Protein AF-A0A497J1H0-F1 (afdb_monomer_lite)

Radius of gyration: 15.57 Å; chains: 1; bounding box: 42×25×45 Å

Foldseek 3Di:
DFLLLLLLLCLCCVPVVDDLVRSCVLLVHDSVSSVCSVVVVINVLDNQCPDDPVLNVLSNVVSVCSVPPPDDNLRSVVSSVVSVVVCLVVPVDGPDDPPDPSPPPVVVVVVVVVSVVVVVVVVVVVVPD

Sequence (129 aa):
MPAVKRGIVRVLHEKFHLKQAEIANLLKISQPSVSHFLKGIRGTALDVLSIDPEIKEAVETFSSDLVNKNLSDLEIYQGICSICSLIRQKGYVPGVSPNYDITSSKTWDKVLLECEKVAQRTETKLVAD

Secondary structure (DSSP, 8-state):
-HHHHHHHHHHHHHTS---HHHHHHHTTS-HHHHHHHHTTSSS-S--TTTS-HHHHHHHHHHHHHHHHS---HHHHHHHHHHHHHHHHHTT--TT--TT--TT-GGGHHHHHHHHHHHHHHHHTTSS--

pLDDT: mean 82.04, std 20.71, range [37.94, 98.69]

Structure (mmCIF, N/CA/C/O backbone):
data_AF-A0A497J1H0-F1
#
_entry.id   AF-A0A497J1H0-F1
#
loop_
_atom_site.group_PDB
_atom_site.id
_atom_site.type_symbol
_atom_site.label_atom_id
_atom_site.label_alt_id
_atom_site.label_comp_id
_atom_site.label_asym_id
_atom_site.label_entity_id
_atom_site.label_seq_id
_atom_site.pdbx_PDB_ins_code
_atom_site.Cartn_x
_atom_site.Cartn_y
_atom_site.Cartn_z
_atom_site.occupancy
_atom_site.B_iso_or_equiv
_atom_site.auth_seq_id
_atom_site.auth_comp_id
_atom_site.auth_asym_id
_atom_site.auth_atom_id
_atom_site.pdbx_PDB_model_num
ATOM 1 N N . MET A 1 1 ? 8.612 3.017 1.267 1.00 81.12 1 MET A N 1
ATOM 2 C CA . MET A 1 1 ? 8.922 3.643 -0.042 1.00 81.12 1 MET A CA 1
ATOM 3 C C . MET A 1 1 ? 7.684 4.359 -0.593 1.00 81.12 1 MET A C 1
ATOM 5 O O . MET A 1 1 ? 6.620 3.747 -0.561 1.00 81.12 1 MET A O 1
ATOM 9 N N . PRO A 1 2 ? 7.763 5.620 -1.070 1.00 90.50 2 PRO A N 1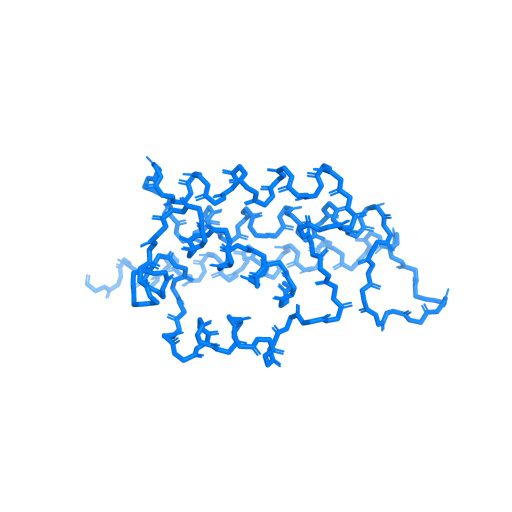
ATOM 10 C CA . PRO A 1 2 ? 6.587 6.359 -1.557 1.00 90.50 2 PRO A CA 1
ATOM 11 C C . PRO A 1 2 ? 5.859 5.699 -2.736 1.00 90.50 2 PRO A C 1
ATOM 13 O O . PRO A 1 2 ? 4.635 5.730 -2.771 1.00 90.50 2 PRO A O 1
ATOM 16 N N . ALA A 1 3 ? 6.589 5.068 -3.661 1.00 93.44 3 ALA A N 1
ATOM 17 C CA . ALA A 1 3 ? 6.007 4.354 -4.802 1.00 93.44 3 ALA A CA 1
ATOM 18 C C . ALA A 1 3 ? 5.112 3.175 -4.376 1.00 93.44 3 ALA A C 1
ATOM 20 O O . ALA A 1 3 ? 4.009 3.024 -4.887 1.00 93.44 3 ALA A O 1
ATOM 21 N N . VAL A 1 4 ? 5.531 2.405 -3.364 1.00 96.25 4 VAL A N 1
ATOM 22 C CA . VAL A 1 4 ? 4.724 1.306 -2.797 1.00 96.25 4 VAL A CA 1
ATOM 23 C C . VAL A 1 4 ? 3.442 1.837 -2.169 1.00 96.25 4 VAL A C 1
ATOM 25 O O . VAL A 1 4 ? 2.361 1.354 -2.486 1.00 96.25 4 VAL A O 1
ATOM 28 N N . LYS A 1 5 ? 3.544 2.884 -1.336 1.00 96.12 5 LYS A N 1
ATOM 29 C CA . LYS A 1 5 ? 2.359 3.518 -0.733 1.00 96.12 5 LYS A CA 1
ATOM 30 C C . LYS A 1 5 ? 1.393 4.028 -1.805 1.00 96.12 5 LYS A C 1
ATOM 32 O O . LYS A 1 5 ? 0.189 3.861 -1.656 1.00 96.12 5 LYS A O 1
ATOM 37 N N . ARG A 1 6 ? 1.910 4.594 -2.900 1.00 97.56 6 ARG A N 1
ATOM 38 C CA . ARG A 1 6 ? 1.092 5.005 -4.045 1.00 97.56 6 ARG A CA 1
ATOM 39 C C . ARG A 1 6 ? 0.385 3.822 -4.705 1.00 97.56 6 ARG A C 1
ATOM 41 O O . ARG A 1 6 ? -0.806 3.931 -4.963 1.00 97.56 6 ARG A O 1
ATOM 48 N N . GLY A 1 7 ? 1.096 2.725 -4.965 1.00 98.06 7 GLY A N 1
ATOM 49 C CA . GLY A 1 7 ? 0.520 1.512 -5.549 1.00 98.06 7 GLY A CA 1
ATOM 50 C C . GLY A 1 7 ? -0.629 0.956 -4.711 1.00 98.06 7 GLY A C 1
ATOM 51 O O . GLY A 1 7 ? -1.716 0.754 -5.237 1.00 98.06 7 GLY A O 1
ATOM 52 N N . ILE A 1 8 ? -0.422 0.823 -3.397 1.00 98.56 8 ILE A N 1
ATOM 53 C CA . ILE A 1 8 ? -1.456 0.369 -2.452 1.00 98.56 8 ILE A CA 1
ATOM 54 C C . ILE A 1 8 ? -2.663 1.316 -2.475 1.00 98.56 8 ILE A C 1
ATOM 56 O O . ILE A 1 8 ? -3.792 0.875 -2.654 1.00 98.56 8 ILE A O 1
ATOM 60 N N . VAL A 1 9 ? -2.439 2.632 -2.362 1.00 98.62 9 VAL A N 1
ATOM 61 C CA . VAL A 1 9 ? -3.520 3.635 -2.411 1.00 98.62 9 VAL A CA 1
ATOM 62 C C . VAL A 1 9 ? -4.320 3.545 -3.714 1.00 98.62 9 VAL A C 1
ATOM 64 O O . VAL A 1 9 ? -5.546 3.627 -3.675 1.00 98.62 9 VAL A O 1
ATOM 67 N N . ARG A 1 10 ? -3.649 3.362 -4.858 1.00 98.56 10 ARG A N 1
ATOM 68 C CA . ARG A 1 10 ? -4.314 3.186 -6.156 1.00 98.56 10 ARG A CA 1
ATOM 69 C C . ARG A 1 10 ? -5.152 1.917 -6.184 1.00 98.56 10 ARG A C 1
ATOM 71 O O . ARG A 1 10 ? -6.306 1.998 -6.569 1.00 98.56 10 ARG A O 1
ATOM 78 N N . VAL A 1 11 ? -4.629 0.784 -5.717 1.00 98.69 11 VAL A N 1
ATOM 79 C CA . VAL A 1 11 ? -5.392 -0.473 -5.659 1.00 98.69 11 VAL A CA 1
ATOM 80 C C . VAL A 1 11 ? -6.626 -0.335 -4.764 1.00 98.69 11 VAL A C 1
ATOM 82 O O . VAL A 1 11 ? -7.729 -0.667 -5.194 1.00 98.69 11 VAL A O 1
ATOM 85 N N . LEU A 1 12 ? -6.472 0.206 -3.554 1.00 98.62 12 LEU A N 1
ATOM 86 C CA . LEU A 1 12 ? -7.585 0.412 -2.621 1.00 98.62 12 LEU A CA 1
ATOM 87 C C . LEU A 1 12 ? -8.672 1.337 -3.195 1.00 98.62 12 LEU A C 1
ATOM 89 O O . LEU A 1 12 ? -9.861 1.111 -2.986 1.00 98.62 12 LEU A O 1
ATOM 93 N N . HIS A 1 13 ? -8.277 2.364 -3.945 1.00 98.50 13 HIS A N 1
ATOM 94 C CA . HIS A 1 13 ? -9.211 3.302 -4.560 1.00 98.50 13 HIS A CA 1
ATOM 95 C C . HIS A 1 13 ? -9.862 2.746 -5.838 1.00 98.50 13 HIS A C 1
ATOM 97 O O . HIS A 1 13 ? -11.072 2.833 -6.018 1.00 98.50 13 HIS A O 1
ATOM 103 N N . GLU A 1 14 ? -9.064 2.188 -6.748 1.00 98.00 14 GLU A N 1
ATOM 104 C CA . GLU A 1 14 ? -9.499 1.776 -8.086 1.00 98.00 14 GLU A CA 1
ATOM 105 C C . GLU A 1 14 ? -10.214 0.417 -8.068 1.00 98.00 14 GLU A C 1
ATOM 107 O O . GLU A 1 14 ? -11.196 0.254 -8.786 1.00 98.00 14 GLU A O 1
ATOM 112 N N . LYS A 1 15 ? -9.753 -0.541 -7.247 1.00 97.81 15 LYS A N 1
ATOM 113 C CA . LYS A 1 15 ? -10.303 -1.910 -7.197 1.00 97.81 15 LYS A CA 1
ATOM 114 C C . LYS A 1 15 ? -11.282 -2.138 -6.050 1.00 97.81 15 LYS A C 1
ATOM 116 O O . LYS A 1 15 ? -12.269 -2.837 -6.232 1.00 97.81 15 LYS A O 1
ATOM 121 N N . PHE A 1 16 ? -11.002 -1.571 -4.877 1.00 97.81 16 PHE A N 1
ATOM 122 C CA . PHE A 1 16 ? -11.854 -1.732 -3.689 1.00 97.81 16 PHE A CA 1
ATOM 123 C C . PHE A 1 16 ? -12.811 -0.553 -3.470 1.00 97.81 16 PHE A C 1
ATOM 125 O O . PHE A 1 16 ? -13.612 -0.582 -2.542 1.00 97.81 16 PHE A O 1
ATOM 132 N N . HIS A 1 17 ? -12.745 0.475 -4.325 1.00 98.06 17 HIS A N 1
ATOM 133 C CA . HIS A 1 17 ? -13.641 1.635 -4.318 1.00 98.06 17 HIS A CA 1
ATOM 134 C C . HIS A 1 17 ? -13.716 2.381 -2.976 1.00 98.06 17 HIS A C 1
ATOM 136 O O . HIS A 1 17 ? -14.705 3.058 -2.688 1.00 98.06 17 HIS A O 1
ATOM 142 N N . LEU A 1 18 ? -12.654 2.299 -2.169 1.00 98.38 18 LEU A N 1
ATOM 143 C CA . LEU A 1 18 ? -12.581 2.998 -0.8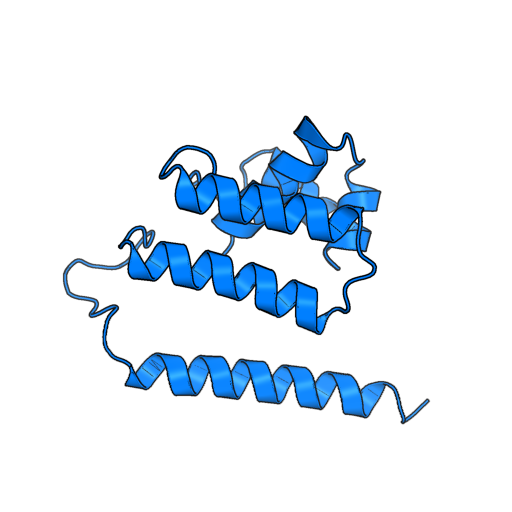92 1.00 98.38 18 LEU A CA 1
ATOM 144 C C . LEU A 1 18 ? -12.402 4.505 -1.099 1.00 98.38 18 LEU A C 1
ATOM 146 O O . LEU A 1 18 ? -11.619 4.965 -1.939 1.00 98.38 18 LEU A O 1
ATOM 150 N N . LYS A 1 19 ? -13.079 5.301 -0.272 1.00 98.19 19 LYS A N 1
ATOM 151 C CA . LYS A 1 19 ? -12.912 6.756 -0.236 1.00 98.19 19 LYS A CA 1
ATOM 152 C C . LYS A 1 19 ? -11.566 7.112 0.387 1.00 98.19 19 LYS A C 1
ATOM 154 O O . LYS A 1 19 ? -11.015 6.396 1.220 1.00 98.19 19 LYS A O 1
ATOM 159 N N . GLN A 1 20 ? -11.059 8.301 0.063 1.00 98.31 20 GLN A N 1
ATOM 160 C CA . GLN A 1 20 ? -9.755 8.762 0.561 1.00 98.31 20 GLN A CA 1
ATOM 161 C C . GLN A 1 20 ? -9.651 8.774 2.094 1.00 98.31 20 GLN A C 1
ATOM 163 O O . GLN A 1 20 ? -8.576 8.509 2.624 1.00 98.31 20 GLN A O 1
ATOM 168 N N . ALA A 1 21 ? -10.746 9.080 2.799 1.00 98.06 21 ALA A N 1
ATOM 169 C CA . ALA A 1 21 ? -10.791 9.063 4.262 1.00 98.06 21 ALA A CA 1
ATOM 170 C C . ALA A 1 21 ? -10.701 7.636 4.835 1.00 98.06 21 ALA A C 1
ATOM 172 O O . ALA A 1 21 ? -10.008 7.415 5.822 1.00 98.06 21 ALA A O 1
ATOM 173 N N . GLU A 1 22 ? -11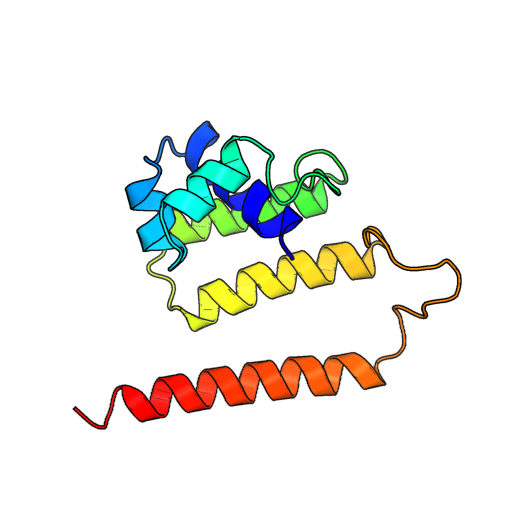.335 6.658 4.185 1.00 98.06 22 GLU A N 1
ATOM 174 C CA . GLU A 1 22 ? -11.269 5.246 4.581 1.00 98.06 22 GLU A CA 1
ATOM 175 C C . GLU A 1 22 ? -9.850 4.705 4.382 1.00 98.06 22 GLU A C 1
ATOM 177 O O . GLU A 1 22 ? -9.273 4.124 5.296 1.00 98.06 22 GLU A O 1
ATOM 182 N N . ILE A 1 23 ? -9.233 5.008 3.235 1.00 98.38 23 ILE A N 1
ATOM 183 C CA . ILE A 1 23 ? -7.836 4.653 2.944 1.00 98.38 23 ILE A CA 1
ATOM 184 C C . ILE A 1 23 ? -6.875 5.303 3.952 1.00 98.38 23 ILE A C 1
ATOM 186 O O . ILE A 1 23 ? -5.915 4.674 4.395 1.00 98.38 23 ILE A O 1
ATOM 190 N N . ALA A 1 24 ? -7.118 6.563 4.319 1.00 97.69 24 ALA A N 1
ATOM 191 C CA . ALA A 1 24 ? -6.314 7.287 5.301 1.00 97.69 24 ALA A CA 1
ATOM 192 C C . ALA A 1 24 ? -6.349 6.602 6.676 1.00 97.69 24 ALA A C 1
ATOM 194 O O . ALA A 1 24 ? -5.296 6.358 7.269 1.00 97.69 24 ALA A O 1
ATOM 195 N N . ASN A 1 25 ? -7.547 6.229 7.130 1.00 96.25 25 ASN A N 1
ATOM 196 C CA . ASN A 1 25 ? -7.752 5.510 8.385 1.00 96.25 25 ASN A CA 1
ATOM 197 C C . ASN A 1 25 ? -7.125 4.112 8.360 1.00 96.25 25 ASN A C 1
ATOM 199 O O . ASN A 1 25 ? -6.528 3.696 9.353 1.00 96.25 25 ASN A O 1
ATOM 203 N N . LEU A 1 26 ? -7.232 3.411 7.229 1.00 95.88 26 LEU A N 1
ATOM 204 C CA . LEU A 1 26 ? -6.697 2.064 7.058 1.00 95.88 26 LEU A CA 1
ATOM 205 C C . LEU A 1 26 ? -5.166 2.045 7.091 1.00 95.88 26 LEU A C 1
ATOM 207 O O . LEU A 1 26 ? -4.563 1.213 7.754 1.00 95.88 26 LEU A O 1
ATOM 211 N N . LEU A 1 27 ? -4.528 3.002 6.416 1.00 94.50 27 LEU A N 1
ATOM 212 C CA . LEU A 1 27 ? -3.068 3.090 6.323 1.00 94.50 27 LEU A CA 1
ATOM 213 C C . LEU A 1 27 ? -2.424 3.936 7.432 1.00 94.50 27 LEU A C 1
ATOM 215 O O . LEU A 1 27 ? -1.211 4.156 7.386 1.00 94.50 27 LEU A O 1
ATOM 219 N N . LYS A 1 28 ? -3.213 4.455 8.384 1.00 92.44 28 LYS A N 1
ATOM 220 C CA . LYS A 1 28 ? -2.765 5.367 9.455 1.00 92.44 28 LYS A CA 1
ATOM 221 C C . LYS A 1 28 ? -1.980 6.575 8.919 1.00 92.44 28 LYS A C 1
ATOM 223 O O . LYS A 1 28 ? -0.939 6.965 9.448 1.00 92.44 28 LYS A O 1
ATOM 228 N N . ILE A 1 29 ? -2.466 7.177 7.834 1.00 94.31 29 ILE A N 1
ATOM 229 C CA . ILE A 1 29 ? -1.888 8.387 7.226 1.00 94.31 29 ILE A CA 1
ATOM 230 C C . ILE A 1 29 ? -2.941 9.481 7.092 1.00 94.31 29 ILE A C 1
ATOM 232 O O . ILE A 1 29 ? -4.134 9.242 7.217 1.00 94.31 29 ILE A O 1
ATOM 236 N N . SER A 1 30 ? -2.514 10.706 6.793 1.00 97.00 30 SER A N 1
ATOM 237 C CA . SER A 1 30 ? -3.452 11.804 6.570 1.00 97.00 30 SER A CA 1
ATOM 238 C C . SER A 1 30 ? -4.184 11.672 5.225 1.00 97.00 30 SER A C 1
ATOM 240 O O . SER A 1 30 ? -3.581 11.298 4.214 1.00 97.00 30 SER A O 1
ATOM 242 N N . GLN A 1 31 ? -5.463 12.058 5.169 1.00 97.56 31 GLN A N 1
ATOM 243 C CA . GLN A 1 31 ? -6.231 12.121 3.915 1.00 97.56 31 GLN A CA 1
ATOM 244 C C . GLN A 1 31 ? -5.542 12.971 2.821 1.00 97.56 31 GLN A C 1
ATOM 246 O O . GLN A 1 31 ? -5.500 12.525 1.672 1.00 97.56 31 GLN A O 1
ATOM 251 N N . PRO A 1 32 ? -4.907 14.128 3.121 1.00 97.50 32 PRO A N 1
ATOM 252 C CA . PRO A 1 32 ? -4.098 14.846 2.134 1.00 97.50 32 PRO A CA 1
ATOM 253 C C . PRO A 1 32 ? -2.958 14.006 1.543 1.00 97.50 32 PRO A C 1
ATOM 255 O O . PRO A 1 32 ? -2.663 14.122 0.355 1.00 97.50 32 PRO A O 1
ATOM 258 N N . SER A 1 33 ? -2.341 13.115 2.331 1.00 95.88 33 SER A N 1
ATOM 259 C CA . SER A 1 33 ? -1.311 12.204 1.816 1.00 95.88 33 SER A CA 1
ATOM 260 C C . SER A 1 33 ? -1.886 11.230 0.789 1.00 95.88 33 SER A C 1
ATOM 262 O O . SER A 1 33 ? -1.255 11.013 -0.244 1.00 95.88 33 SER A O 1
ATOM 264 N N . VAL A 1 34 ? -3.089 10.697 1.029 1.00 98.06 34 VAL A N 1
ATOM 265 C CA . VAL A 1 34 ? -3.817 9.853 0.063 1.00 98.06 34 VAL A CA 1
ATOM 266 C C . VAL A 1 34 ? -4.089 10.633 -1.226 1.00 98.06 34 VAL A C 1
ATOM 268 O O . VAL A 1 34 ? -3.745 10.167 -2.311 1.00 98.06 34 VAL A O 1
ATOM 271 N N . SER A 1 35 ? -4.605 11.860 -1.110 1.00 98.06 35 SER A N 1
ATOM 272 C CA . SER A 1 35 ? -4.834 12.755 -2.253 1.00 98.06 35 SER A CA 1
ATOM 273 C C . SER A 1 35 ? -3.557 12.994 -3.067 1.00 98.06 35 SER A C 1
ATOM 275 O O . SER A 1 35 ? -3.573 12.899 -4.292 1.00 98.06 35 SER A O 1
ATOM 277 N N . HIS A 1 36 ? -2.420 13.234 -2.405 1.00 98.00 36 HIS A N 1
ATOM 278 C CA . HIS A 1 36 ? -1.130 13.427 -3.075 1.00 98.00 36 HIS A CA 1
ATOM 279 C C . HIS A 1 36 ? -0.652 12.181 -3.830 1.00 98.00 36 HIS A C 1
ATOM 281 O O . HIS A 1 36 ? -0.048 12.316 -4.894 1.00 98.00 36 HIS A O 1
ATOM 287 N N . PHE A 1 37 ? -0.908 10.980 -3.307 1.00 97.19 37 PHE A N 1
ATOM 288 C CA . PHE A 1 37 ? -0.588 9.739 -4.013 1.00 97.19 37 PHE A CA 1
ATOM 289 C C . PHE A 1 37 ? -1.470 9.546 -5.252 1.00 97.19 37 PHE A C 1
ATOM 291 O O . PHE A 1 37 ? -0.942 9.268 -6.332 1.00 97.19 37 PHE A O 1
ATOM 298 N N . LEU A 1 38 ? -2.785 9.758 -5.122 1.00 97.06 38 LEU A N 1
ATOM 299 C CA . LEU A 1 38 ? -3.735 9.644 -6.236 1.00 97.06 38 LEU A CA 1
ATOM 300 C C . LEU A 1 38 ? -3.450 10.671 -7.340 1.00 97.06 38 LEU A C 1
ATOM 302 O O . LEU A 1 38 ? -3.401 10.315 -8.512 1.00 97.06 38 LEU A O 1
ATOM 306 N N . LYS A 1 39 ? -3.157 11.925 -6.974 1.00 96.56 39 LYS A N 1
ATOM 307 C CA . LYS A 1 39 ? -2.789 12.994 -7.921 1.00 96.56 39 LYS A CA 1
ATOM 308 C C . LYS A 1 39 ? -1.391 12.837 -8.530 1.00 96.56 39 LYS A C 1
ATOM 310 O O . LYS A 1 39 ? -0.996 13.658 -9.348 1.00 96.56 39 LYS A O 1
ATOM 315 N N . GLY A 1 40 ? -0.611 11.838 -8.111 1.00 90.25 40 GLY A N 1
ATOM 316 C CA . GLY A 1 40 ? 0.757 11.646 -8.601 1.00 90.25 40 GLY A CA 1
ATOM 317 C C . GLY A 1 40 ? 1.748 12.723 -8.146 1.00 90.25 40 GLY A C 1
ATOM 318 O O . GLY A 1 40 ? 2.806 12.867 -8.741 1.00 90.25 40 GLY A O 1
ATOM 319 N N . ILE A 1 41 ? 1.455 13.461 -7.073 1.00 90.00 41 ILE A N 1
ATOM 320 C CA . ILE A 1 41 ? 2.412 14.405 -6.467 1.00 90.00 41 ILE A CA 1
ATOM 321 C C . ILE A 1 41 ? 3.544 13.632 -5.769 1.00 90.00 41 ILE A C 1
ATOM 323 O O . ILE A 1 41 ? 4.683 14.086 -5.707 1.00 90.00 41 ILE A O 1
ATOM 327 N N . ARG A 1 42 ? 3.237 12.447 -5.224 1.00 85.38 42 ARG A N 1
ATOM 328 C CA . ARG A 1 42 ? 4.195 11.565 -4.539 1.00 85.38 42 ARG A CA 1
ATOM 329 C C . ARG A 1 42 ? 4.218 10.181 -5.175 1.00 85.38 42 ARG A C 1
ATOM 331 O O . ARG A 1 42 ? 3.180 9.668 -5.575 1.00 85.38 42 ARG A O 1
ATOM 338 N N . GLY A 1 43 ? 5.389 9.539 -5.163 1.00 85.94 43 GLY A N 1
ATOM 339 C CA . GLY A 1 43 ? 5.536 8.129 -5.543 1.00 85.94 43 GLY A CA 1
ATOM 340 C C . GLY A 1 43 ? 5.443 7.854 -7.047 1.00 85.94 43 GLY A C 1
ATOM 341 O O . GLY A 1 43 ? 5.025 6.769 -7.428 1.00 85.94 43 GLY A O 1
ATOM 342 N N . THR A 1 44 ? 5.793 8.822 -7.896 1.00 89.94 44 THR A N 1
ATOM 343 C CA . THR A 1 44 ? 5.801 8.692 -9.367 1.00 89.94 44 THR A CA 1
ATOM 344 C C . THR A 1 44 ? 7.099 8.156 -9.952 1.00 89.94 44 THR A C 1
ATOM 346 O O . THR A 1 44 ? 7.081 7.699 -11.085 1.00 89.94 44 THR A O 1
ATOM 349 N N . ALA A 1 45 ? 8.200 8.167 -9.196 1.00 86.19 45 ALA A N 1
ATOM 350 C CA . ALA A 1 45 ? 9.507 7.706 -9.674 1.00 86.19 45 ALA A CA 1
ATOM 351 C C . ALA A 1 45 ? 9.537 6.220 -10.088 1.00 86.19 45 ALA A C 1
ATOM 353 O O . ALA A 1 45 ? 10.458 5.798 -10.775 1.00 86.19 45 ALA A O 1
ATOM 354 N N . LEU A 1 46 ? 8.554 5.431 -9.645 1.00 88.31 46 LEU A N 1
ATOM 355 C CA . LEU A 1 46 ? 8.395 4.018 -9.970 1.00 88.31 46 LEU A CA 1
ATOM 356 C C . LEU A 1 46 ? 6.903 3.682 -9.986 1.00 88.31 46 LEU A C 1
ATOM 358 O O . LEU A 1 46 ? 6.219 3.965 -8.998 1.00 88.31 46 LEU A O 1
ATOM 362 N N . ASP A 1 47 ? 6.403 3.066 -11.056 1.00 93.44 47 ASP A N 1
ATOM 363 C CA . ASP A 1 47 ? 5.050 2.501 -11.060 1.00 93.44 47 ASP A CA 1
ATOM 364 C C . ASP A 1 47 ? 5.098 1.008 -10.713 1.00 93.44 47 ASP A C 1
ATOM 366 O O . ASP A 1 47 ? 5.340 0.143 -11.554 1.00 93.44 47 ASP A O 1
ATOM 370 N N . VAL A 1 48 ? 4.875 0.712 -9.430 1.00 94.50 48 VAL A N 1
ATOM 371 C CA . VAL A 1 48 ? 4.912 -0.655 -8.887 1.00 94.50 48 VAL A CA 1
ATOM 372 C C . VAL A 1 48 ? 3.811 -1.558 -9.451 1.00 94.50 48 VAL A C 1
ATOM 374 O O . VAL A 1 48 ? 3.912 -2.770 -9.320 1.00 94.50 48 VAL A O 1
ATOM 377 N N . LEU A 1 49 ? 2.772 -0.992 -10.076 1.00 96.50 49 LEU A N 1
ATOM 378 C CA . LEU A 1 49 ? 1.671 -1.765 -10.655 1.00 96.50 49 LEU A CA 1
ATOM 379 C C . LEU A 1 49 ? 1.932 -2.192 -12.107 1.00 96.50 49 LEU A C 1
ATOM 381 O O . LEU A 1 49 ? 1.153 -2.975 -12.649 1.00 96.50 49 LEU A O 1
ATOM 385 N N . SER A 1 50 ? 2.995 -1.689 -12.744 1.00 95.50 50 SER A N 1
ATOM 386 C CA . SER A 1 50 ? 3.331 -2.007 -14.140 1.00 95.50 50 SER A CA 1
ATOM 387 C C . SER A 1 50 ? 4.748 -2.539 -14.345 1.00 95.50 50 SER A C 1
ATOM 389 O O . SER A 1 50 ? 5.056 -2.999 -15.438 1.00 95.50 50 SER A O 1
ATOM 391 N N . ILE A 1 51 ? 5.625 -2.437 -13.344 1.00 93.62 51 ILE A N 1
ATOM 392 C CA . ILE A 1 51 ? 7.052 -2.731 -13.517 1.00 93.62 51 ILE A CA 1
ATOM 393 C C . ILE A 1 51 ? 7.385 -4.221 -13.607 1.00 93.62 51 ILE A C 1
ATOM 395 O O . ILE A 1 51 ? 8.239 -4.611 -14.395 1.00 93.62 51 ILE A O 1
ATOM 399 N N . ASP A 1 52 ? 6.726 -5.039 -12.795 1.00 95.69 52 ASP A N 1
ATOM 400 C CA . ASP A 1 52 ? 6.985 -6.470 -12.672 1.00 95.69 52 ASP A CA 1
ATOM 401 C C . ASP A 1 52 ? 5.699 -7.144 -12.157 1.00 95.69 52 ASP A C 1
ATOM 403 O O . ASP A 1 52 ? 5.080 -6.623 -11.217 1.00 95.69 52 ASP A O 1
ATOM 407 N N . PRO A 1 53 ? 5.261 -8.263 -12.764 1.00 96.88 53 PRO A N 1
ATOM 408 C CA . PRO A 1 53 ? 4.028 -8.942 -12.372 1.00 96.88 53 PRO A CA 1
ATOM 409 C C . PRO A 1 53 ? 3.999 -9.413 -10.913 1.00 96.88 53 PRO A C 1
ATOM 411 O O . PRO A 1 53 ? 2.960 -9.296 -10.271 1.00 96.88 53 PRO A O 1
ATOM 414 N N . GLU A 1 54 ? 5.122 -9.887 -10.373 1.00 97.06 54 GLU A N 1
ATOM 415 C CA . GLU A 1 54 ? 5.230 -10.397 -9.000 1.00 97.06 54 GLU A CA 1
ATOM 416 C C . GLU A 1 54 ? 5.133 -9.252 -7.983 1.00 97.06 54 GLU A C 1
ATOM 418 O O . GLU A 1 54 ? 4.456 -9.358 -6.963 1.00 97.06 54 GLU A O 1
ATOM 423 N N . ILE A 1 55 ? 5.749 -8.103 -8.286 1.00 97.25 55 ILE A N 1
ATOM 424 C CA . ILE A 1 55 ? 5.613 -6.898 -7.451 1.00 97.25 55 ILE A CA 1
ATOM 425 C C . ILE A 1 55 ? 4.168 -6.400 -7.459 1.00 97.25 55 ILE A C 1
ATOM 427 O O . ILE A 1 55 ? 3.632 -6.043 -6.406 1.00 97.25 55 ILE A O 1
ATOM 431 N N . LYS A 1 56 ? 3.530 -6.381 -8.634 1.00 98.25 56 LYS A N 1
ATOM 432 C CA . LYS A 1 56 ? 2.121 -6.006 -8.764 1.00 98.25 56 LYS A CA 1
ATOM 433 C C . LYS A 1 56 ? 1.235 -6.935 -7.934 1.00 98.25 56 LYS A C 1
ATOM 435 O O . LYS A 1 56 ? 0.421 -6.448 -7.154 1.00 98.25 56 LYS A O 1
ATOM 440 N N . GLU A 1 57 ? 1.412 -8.245 -8.070 1.00 98.38 57 GLU A N 1
ATOM 44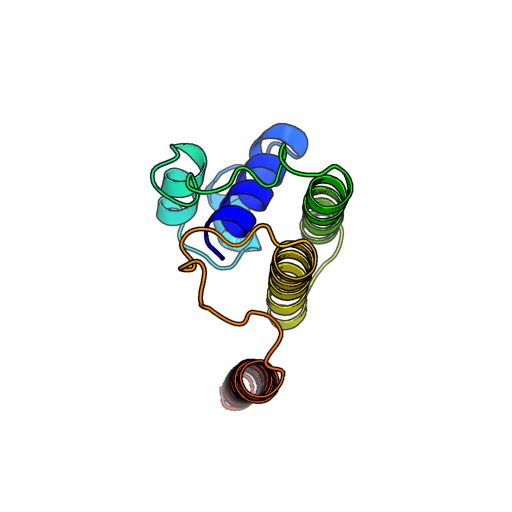1 C CA . GLU A 1 57 ? 0.662 -9.253 -7.318 1.00 98.38 57 GLU A CA 1
ATOM 442 C C . GLU A 1 57 ? 0.852 -9.097 -5.805 1.00 98.38 57 GLU A C 1
ATOM 444 O O . GLU A 1 57 ? -0.130 -9.115 -5.062 1.00 98.38 57 GLU A O 1
ATOM 449 N N . ALA A 1 58 ? 2.079 -8.847 -5.340 1.00 98.44 58 ALA A N 1
ATOM 450 C CA . ALA A 1 58 ? 2.355 -8.601 -3.927 1.00 98.44 58 ALA A CA 1
ATOM 451 C C . ALA A 1 58 ? 1.620 -7.355 -3.397 1.00 98.44 58 ALA A C 1
ATOM 453 O O . ALA A 1 58 ? 1.045 -7.384 -2.307 1.00 98.44 58 ALA A O 1
ATOM 454 N N . VAL A 1 59 ? 1.592 -6.262 -4.172 1.00 98.56 59 VAL A N 1
ATOM 455 C CA . VAL A 1 59 ? 0.850 -5.038 -3.816 1.00 98.56 59 VAL A CA 1
ATOM 456 C C . VAL A 1 59 ? -0.656 -5.293 -3.773 1.00 98.56 59 VAL A C 1
ATOM 458 O O . VAL A 1 59 ? -1.328 -4.829 -2.850 1.00 98.56 59 VAL A O 1
ATOM 461 N N . GLU A 1 60 ? -1.198 -6.016 -4.751 1.00 98.50 60 GLU A N 1
ATOM 462 C CA . GLU A 1 60 ? -2.629 -6.321 -4.829 1.00 98.50 60 GLU A CA 1
ATOM 463 C C . GLU A 1 60 ? -3.080 -7.265 -3.712 1.00 98.50 60 GLU A C 1
ATOM 465 O O . GLU A 1 60 ? -4.082 -6.990 -3.050 1.00 98.50 60 GLU A O 1
ATOM 470 N N . THR A 1 61 ? -2.300 -8.311 -3.440 1.00 98.38 61 THR A N 1
ATOM 471 C CA . THR A 1 61 ? -2.548 -9.270 -2.355 1.00 98.38 61 THR A CA 1
ATOM 472 C C . THR A 1 61 ? -2.535 -8.571 -1.004 1.00 98.38 61 THR A C 1
ATOM 474 O O . THR A 1 61 ? -3.487 -8.686 -0.237 1.00 98.38 61 THR A O 1
ATOM 477 N N . PHE A 1 62 ? -1.510 -7.760 -0.736 1.00 98.50 62 PHE A N 1
ATOM 478 C CA . PHE A 1 62 ? -1.440 -7.012 0.514 1.00 98.50 62 PHE A CA 1
ATOM 479 C C . PHE A 1 62 ? -2.578 -5.987 0.650 1.00 98.50 62 PHE A C 1
ATOM 481 O O . PHE A 1 62 ? -3.107 -5.784 1.738 1.00 98.50 62 PHE A O 1
ATOM 488 N N . SER A 1 63 ? -3.008 -5.367 -0.453 1.00 98.50 63 SER A N 1
ATOM 489 C CA . SER A 1 63 ? -4.167 -4.464 -0.439 1.00 98.50 63 SER A CA 1
ATOM 490 C C . SER A 1 63 ? -5.473 -5.204 -0.136 1.00 98.50 63 SER A C 1
ATOM 492 O O . SER A 1 63 ? -6.310 -4.675 0.587 1.00 98.50 63 SER A O 1
ATOM 494 N N . SER A 1 64 ? -5.636 -6.430 -0.641 1.00 98.31 64 SER A N 1
ATOM 495 C CA . SER A 1 64 ? -6.758 -7.304 -0.279 1.00 98.31 64 SER A CA 1
ATOM 496 C C . SER A 1 64 ? -6.736 -7.663 1.206 1.00 98.31 64 SER A C 1
ATOM 498 O O . SER A 1 64 ? -7.762 -7.581 1.877 1.00 98.31 64 SER A O 1
ATOM 500 N N . ASP A 1 65 ? -5.560 -7.994 1.738 1.00 97.88 65 ASP A N 1
ATOM 501 C CA . ASP A 1 65 ? -5.378 -8.299 3.156 1.00 97.88 65 ASP A CA 1
ATOM 502 C C . ASP A 1 65 ? -5.722 -7.107 4.049 1.00 97.88 65 ASP A C 1
ATOM 504 O O . ASP A 1 65 ? -6.412 -7.285 5.044 1.00 97.88 65 ASP A O 1
ATOM 508 N N . LEU A 1 66 ? -5.327 -5.891 3.665 1.00 97.50 66 LEU A N 1
ATOM 509 C CA . LEU A 1 66 ? -5.711 -4.671 4.378 1.00 97.50 66 LEU A CA 1
ATOM 510 C C . LEU A 1 66 ? -7.237 -4.501 4.475 1.00 97.50 66 LEU A C 1
ATOM 512 O O . LEU A 1 66 ? -7.730 -4.026 5.490 1.00 97.50 66 LEU A O 1
ATOM 516 N N . VAL A 1 67 ? -7.990 -4.857 3.432 1.00 97.25 67 VAL A N 1
ATOM 517 C CA . VAL A 1 67 ? -9.457 -4.702 3.422 1.00 97.25 67 VAL A CA 1
ATOM 518 C C . VAL A 1 67 ? -10.155 -5.830 4.179 1.00 97.25 67 VAL A C 1
ATOM 520 O O . VAL A 1 67 ? -11.138 -5.590 4.876 1.00 97.25 67 VAL A O 1
ATOM 523 N N . ASN A 1 68 ? -9.668 -7.060 4.024 1.00 95.94 68 ASN A N 1
ATOM 524 C CA . ASN A 1 68 ? -10.373 -8.260 4.472 1.00 95.94 68 ASN A CA 1
ATOM 525 C C . ASN A 1 68 ? -9.908 -8.775 5.839 1.00 95.94 68 ASN A C 1
ATOM 527 O O . ASN A 1 68 ? -10.611 -9.571 6.462 1.00 95.94 68 ASN A O 1
ATOM 531 N N . LYS A 1 69 ? -8.728 -8.359 6.305 1.00 93.50 69 LYS A N 1
ATOM 532 C CA . LYS A 1 69 ? -8.150 -8.777 7.585 1.00 93.50 69 LYS A CA 1
ATOM 533 C C . LYS A 1 69 ? -8.042 -7.575 8.515 1.00 93.50 69 LYS A C 1
ATOM 535 O O . LYS A 1 69 ? -7.727 -6.466 8.097 1.00 93.50 69 LYS A O 1
ATOM 540 N N . ASN A 1 70 ? -8.252 -7.809 9.805 1.00 91.94 70 ASN A N 1
ATOM 541 C CA . ASN A 1 70 ? -8.026 -6.797 10.832 1.00 91.94 70 ASN A CA 1
ATOM 542 C C . ASN A 1 70 ? -6.539 -6.766 11.221 1.00 91.94 70 ASN A C 1
ATOM 544 O O . ASN A 1 70 ? -6.169 -7.255 12.287 1.00 91.94 70 ASN A O 1
ATOM 548 N N . LEU A 1 71 ? -5.696 -6.266 10.313 1.00 94.06 71 LEU A N 1
ATOM 549 C CA . LEU A 1 71 ? -4.250 -6.192 10.522 1.00 94.06 71 LEU A CA 1
ATOM 550 C C . LEU A 1 71 ? -3.903 -5.152 11.593 1.00 94.06 71 LEU A C 1
ATOM 552 O O . LEU A 1 71 ? -4.426 -4.036 11.595 1.00 94.06 71 LEU A O 1
ATOM 556 N N . SER A 1 72 ? -2.970 -5.507 12.468 1.00 94.50 72 SER A N 1
ATOM 557 C CA . SER A 1 72 ? -2.338 -4.576 13.399 1.00 94.50 72 SER A CA 1
ATOM 558 C C . SER A 1 72 ? -1.430 -3.577 12.673 1.00 94.50 72 SER A C 1
ATOM 560 O O . SER A 1 72 ? -0.945 -3.825 11.566 1.00 94.50 72 SER A O 1
ATOM 562 N N . ASP A 1 73 ? -1.123 -2.452 13.324 1.00 90.94 73 ASP A N 1
ATOM 563 C CA . ASP A 1 73 ? -0.210 -1.440 12.774 1.00 90.94 73 ASP A CA 1
ATOM 564 C C . ASP A 1 73 ? 1.175 -2.026 12.427 1.00 90.94 73 ASP A C 1
ATOM 566 O O . ASP A 1 73 ? 1.796 -1.627 11.435 1.00 90.94 73 ASP A O 1
ATOM 570 N N . LEU A 1 74 ? 1.641 -3.012 13.206 1.00 91.75 74 LEU A N 1
ATOM 571 C CA . LEU A 1 74 ? 2.896 -3.721 12.962 1.00 91.75 74 LEU A CA 1
ATOM 572 C C . LEU A 1 74 ? 2.829 -4.583 11.695 1.00 91.75 74 LEU A C 1
ATOM 574 O O . LEU A 1 74 ? 3.736 -4.511 10.866 1.00 91.75 74 LEU A O 1
ATOM 578 N N . GLU A 1 75 ? 1.756 -5.350 11.506 1.00 94.38 75 GLU A N 1
ATOM 579 C CA . GLU A 1 75 ? 1.559 -6.165 10.299 1.00 94.38 75 GLU A CA 1
ATOM 580 C C . GLU A 1 75 ? 1.444 -5.288 9.049 1.00 94.38 75 GLU A C 1
ATOM 582 O O . GLU A 1 75 ? 2.020 -5.604 8.004 1.00 94.38 75 GLU A O 1
ATOM 587 N N . ILE A 1 76 ? 0.770 -4.138 9.162 1.00 94.81 76 ILE A N 1
ATOM 588 C CA . ILE A 1 76 ? 0.678 -3.170 8.067 1.00 94.81 76 ILE A CA 1
ATOM 589 C C . ILE A 1 76 ? 2.075 -2.659 7.696 1.00 94.81 76 ILE A C 1
ATOM 591 O O . ILE A 1 76 ? 2.444 -2.600 6.517 1.00 94.81 76 ILE A O 1
ATOM 595 N N . TYR A 1 77 ? 2.876 -2.298 8.700 1.00 92.31 77 TYR A N 1
ATOM 596 C CA . TYR A 1 77 ? 4.249 -1.853 8.493 1.00 92.31 77 TYR A CA 1
ATOM 597 C C . TYR A 1 77 ? 5.110 -2.937 7.832 1.00 92.31 77 TYR A C 1
ATOM 599 O O . TYR A 1 77 ? 5.793 -2.666 6.839 1.00 92.31 77 TYR A O 1
ATOM 607 N N . GLN A 1 78 ? 5.050 -4.165 8.349 1.00 93.44 78 GLN A N 1
ATOM 608 C CA . GLN A 1 78 ? 5.800 -5.307 7.839 1.00 93.44 78 GLN A CA 1
ATOM 609 C C . GLN A 1 78 ? 5.424 -5.630 6.392 1.00 93.44 78 GLN A C 1
ATOM 611 O O . GLN A 1 78 ? 6.319 -5.762 5.561 1.00 93.44 78 GLN A O 1
ATOM 616 N N . GLY A 1 79 ? 4.134 -5.660 6.046 1.00 94.81 79 GLY A N 1
ATOM 617 C CA . GLY A 1 79 ? 3.695 -5.930 4.675 1.00 94.81 79 GLY A CA 1
ATOM 618 C C . GLY A 1 79 ? 4.201 -4.892 3.670 1.00 94.81 79 GLY A C 1
ATOM 619 O O . GLY A 1 79 ? 4.741 -5.244 2.617 1.00 94.81 79 GLY A O 1
ATOM 620 N N . ILE A 1 80 ? 4.153 -3.601 4.025 1.00 95.00 80 ILE A N 1
ATOM 621 C CA . ILE A 1 80 ? 4.746 -2.535 3.200 1.00 95.00 80 ILE A CA 1
ATOM 622 C C . ILE A 1 80 ? 6.258 -2.745 3.041 1.00 95.00 80 ILE A C 1
ATOM 624 O O . ILE A 1 80 ? 6.797 -2.558 1.943 1.00 95.00 80 ILE A O 1
ATOM 628 N N . CYS A 1 81 ? 6.960 -3.096 4.120 1.00 93.38 81 CYS A N 1
ATOM 629 C CA . CYS A 1 81 ? 8.401 -3.334 4.104 1.00 93.38 81 CYS A CA 1
ATOM 630 C C . CYS A 1 81 ? 8.778 -4.542 3.241 1.00 93.38 81 CYS A C 1
ATOM 632 O O . CYS A 1 81 ? 9.704 -4.415 2.441 1.00 93.38 81 CYS A O 1
ATOM 634 N N . SER A 1 82 ? 8.028 -5.642 3.308 1.00 94.56 82 SER A N 1
ATOM 635 C CA . SER A 1 82 ? 8.228 -6.836 2.478 1.00 94.56 82 SER A CA 1
ATOM 636 C C . SER A 1 82 ? 8.137 -6.519 0.987 1.00 94.56 82 SER A C 1
ATOM 638 O O . SER A 1 82 ? 9.035 -6.879 0.227 1.00 94.56 82 SER A O 1
ATOM 640 N N . ILE A 1 83 ? 7.137 -5.734 0.566 1.00 96.19 83 ILE A N 1
ATOM 641 C CA . ILE A 1 83 ? 7.031 -5.271 -0.829 1.00 96.19 83 ILE A CA 1
ATOM 642 C C . ILE A 1 83 ? 8.236 -4.395 -1.200 1.00 96.19 83 ILE A C 1
ATOM 644 O O . ILE A 1 83 ? 8.817 -4.534 -2.276 1.00 96.19 83 ILE A O 1
ATOM 648 N N . CYS A 1 84 ? 8.651 -3.484 -0.311 1.00 90.62 84 CYS A N 1
ATOM 649 C CA . CYS A 1 84 ? 9.835 -2.662 -0.562 1.00 90.62 84 CYS A CA 1
ATOM 650 C C . CYS A 1 84 ? 11.108 -3.518 -0.696 1.00 90.62 84 CYS A C 1
ATOM 652 O O . CYS A 1 84 ? 11.987 -3.165 -1.479 1.00 90.62 84 CYS A O 1
ATOM 654 N N . SER A 1 85 ? 11.237 -4.599 0.072 1.00 89.94 85 SER A N 1
ATOM 655 C CA . SER A 1 85 ? 12.363 -5.534 -0.005 1.00 89.94 85 SER A CA 1
ATOM 656 C C . SER A 1 85 ? 12.352 -6.318 -1.312 1.00 89.94 85 SER A C 1
ATOM 658 O O . SER A 1 85 ? 13.386 -6.363 -1.973 1.00 89.94 85 SER A O 1
ATOM 660 N N . LEU A 1 86 ? 11.192 -6.820 -1.745 1.00 92.44 86 LEU A N 1
ATOM 661 C CA . LEU A 1 86 ? 11.029 -7.494 -3.038 1.00 92.44 86 LEU A CA 1
ATOM 662 C C . LEU A 1 86 ? 11.484 -6.603 -4.205 1.00 92.44 86 LEU A C 1
ATOM 664 O O . LEU A 1 86 ? 12.279 -7.019 -5.045 1.00 92.44 86 LEU A O 1
ATOM 668 N N . ILE A 1 87 ? 11.051 -5.338 -4.211 1.00 91.19 87 ILE A N 1
ATOM 669 C CA . ILE A 1 87 ? 11.448 -4.352 -5.231 1.00 91.19 87 ILE A CA 1
ATOM 670 C C . ILE A 1 87 ? 12.969 -4.171 -5.275 1.00 91.19 87 ILE A C 1
ATOM 672 O O . ILE A 1 87 ? 13.553 -4.074 -6.354 1.00 91.19 87 ILE A O 1
ATOM 676 N N . ARG A 1 88 ? 13.625 -4.140 -4.110 1.00 87.44 88 ARG A N 1
ATOM 677 C CA . ARG A 1 88 ? 15.083 -3.990 -4.025 1.00 87.44 88 ARG A CA 1
ATOM 678 C C . ARG A 1 88 ? 15.829 -5.243 -4.459 1.00 87.44 88 ARG A C 1
ATOM 680 O O . ARG A 1 88 ? 16.807 -5.111 -5.181 1.00 87.44 88 ARG A O 1
ATOM 687 N N . GLN A 1 89 ? 15.361 -6.427 -4.067 1.00 88.12 89 GLN A N 1
ATOM 688 C CA . GLN A 1 89 ? 15.956 -7.704 -4.477 1.00 88.12 89 GLN A CA 1
ATOM 689 C C . GLN A 1 89 ? 15.918 -7.887 -5.997 1.00 88.12 89 GLN A C 1
ATOM 691 O O . GLN A 1 89 ? 16.870 -8.393 -6.580 1.00 88.12 89 GLN A O 1
ATOM 696 N N . LYS A 1 90 ? 14.858 -7.395 -6.647 1.00 87.31 90 LYS A N 1
ATOM 697 C CA . LYS A 1 90 ? 14.731 -7.380 -8.110 1.00 87.31 90 LYS A CA 1
ATOM 698 C C . LYS A 1 90 ? 15.489 -6.236 -8.803 1.00 87.31 90 LYS A C 1
ATOM 700 O O . LYS A 1 90 ? 15.480 -6.159 -10.025 1.00 87.31 90 LYS A O 1
ATOM 705 N N . GLY A 1 91 ? 16.142 -5.341 -8.056 1.00 85.94 91 GLY A N 1
ATOM 706 C CA . GLY A 1 91 ? 16.964 -4.258 -8.611 1.00 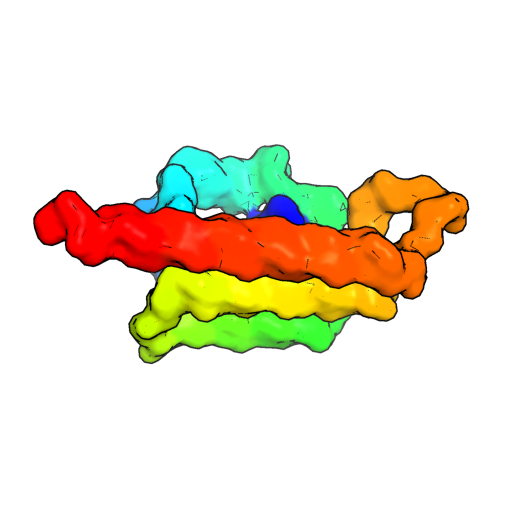85.94 91 GLY A CA 1
ATOM 707 C C . GLY A 1 91 ? 16.202 -2.998 -9.045 1.00 85.94 91 GLY A C 1
ATOM 708 O O . GLY A 1 91 ? 16.797 -2.090 -9.618 1.00 85.94 91 GLY A O 1
ATOM 709 N N . TYR A 1 92 ? 14.908 -2.875 -8.739 1.00 83.62 92 TYR A N 1
ATOM 710 C CA . TYR A 1 92 ? 14.066 -1.744 -9.158 1.00 83.62 92 TYR A CA 1
ATOM 711 C C . TYR A 1 92 ? 14.146 -0.537 -8.208 1.00 83.62 92 TYR A C 1
ATOM 713 O O . TYR A 1 92 ? 13.129 0.034 -7.805 1.00 83.62 92 TYR A O 1
ATOM 721 N N . VAL A 1 93 ? 15.353 -0.152 -7.794 1.00 71.81 93 VAL A N 1
ATOM 722 C CA . VAL A 1 93 ? 15.545 0.907 -6.794 1.00 71.81 93 VAL A CA 1
ATOM 723 C C . VAL A 1 93 ? 15.575 2.289 -7.465 1.00 71.81 93 VAL A C 1
ATOM 725 O O . VAL A 1 93 ? 16.491 2.570 -8.236 1.00 71.81 93 VAL A O 1
ATOM 728 N N . PRO A 1 94 ? 14.625 3.199 -7.176 1.00 61.06 94 PRO A N 1
ATOM 729 C CA . PRO A 1 94 ? 14.621 4.525 -7.790 1.00 61.06 94 PRO A CA 1
ATOM 730 C C . PRO A 1 94 ? 15.695 5.414 -7.154 1.00 61.06 94 PRO A C 1
ATOM 732 O O . PRO A 1 94 ? 15.691 5.608 -5.938 1.00 61.06 94 PRO A O 1
ATOM 735 N N . GLY A 1 95 ? 16.579 5.994 -7.969 1.00 56.59 95 GLY A N 1
ATOM 736 C CA . GLY A 1 95 ? 17.517 7.036 -7.531 1.00 56.59 95 GLY A CA 1
ATOM 737 C C . GLY A 1 95 ? 18.772 6.557 -6.792 1.00 56.59 95 GLY A C 1
ATOM 738 O O . GLY A 1 95 ? 19.416 7.368 -6.132 1.00 56.59 95 GLY A O 1
ATOM 739 N N . VAL A 1 96 ? 19.143 5.277 -6.891 1.00 51.88 96 VAL A N 1
ATOM 740 C CA . VAL A 1 96 ? 20.475 4.818 -6.461 1.00 51.88 96 VAL A CA 1
ATOM 741 C C . VAL A 1 96 ? 21.498 5.063 -7.565 1.00 51.88 96 VAL A C 1
ATOM 743 O O . VAL A 1 96 ? 21.234 4.810 -8.740 1.00 51.88 96 VAL A O 1
ATOM 746 N N . SER A 1 97 ? 22.664 5.596 -7.195 1.00 40.41 97 SER A N 1
ATOM 747 C CA . SER A 1 97 ? 23.779 5.740 -8.128 1.00 40.41 97 SER A CA 1
ATOM 748 C C . SER A 1 97 ? 24.304 4.354 -8.539 1.00 40.41 97 SER A C 1
ATOM 750 O O . SER A 1 97 ? 24.203 3.415 -7.748 1.00 40.41 97 SER A O 1
ATOM 752 N N . PRO A 1 98 ? 24.911 4.207 -9.733 1.00 44.12 98 PRO A N 1
ATOM 753 C CA . PRO A 1 98 ? 25.424 2.922 -10.228 1.00 44.12 98 PRO A CA 1
ATOM 754 C C . PRO A 1 98 ? 26.422 2.212 -9.295 1.00 44.12 98 PRO A C 1
ATOM 756 O O . PRO A 1 98 ? 26.635 1.014 -9.428 1.00 44.12 98 PRO A O 1
ATOM 759 N N . ASN A 1 99 ? 27.016 2.943 -8.343 1.00 47.09 99 ASN A N 1
ATOM 760 C CA . ASN A 1 99 ? 28.005 2.440 -7.386 1.00 47.09 99 ASN A CA 1
ATOM 761 C C . ASN A 1 99 ? 27.422 2.173 -5.983 1.00 47.09 99 ASN A C 1
ATOM 763 O O . ASN A 1 99 ? 28.178 1.949 -5.038 1.00 47.09 99 ASN A O 1
ATOM 767 N N . TYR A 1 100 ? 26.100 2.248 -5.808 1.00 53.53 100 TYR A N 1
ATOM 768 C CA . TYR A 1 100 ? 25.455 1.925 -4.539 1.00 53.53 100 TYR A CA 1
ATOM 769 C C . TYR A 1 100 ? 25.219 0.414 -4.448 1.00 53.53 100 TYR A C 1
ATOM 771 O O . TYR A 1 100 ? 24.316 -0.126 -5.088 1.00 53.53 100 TYR A O 1
ATOM 779 N N . ASP A 1 101 ? 26.040 -0.265 -3.649 1.00 50.19 101 ASP A N 1
ATOM 780 C CA . ASP A 1 101 ? 25.893 -1.694 -3.384 1.00 50.19 101 ASP A CA 1
ATOM 781 C C . ASP A 1 101 ? 24.624 -1.969 -2.557 1.00 50.19 101 ASP A C 1
ATOM 783 O O . ASP A 1 101 ? 24.606 -1.865 -1.327 1.00 50.19 101 ASP A O 1
ATOM 787 N N . ILE A 1 102 ? 23.550 -2.342 -3.255 1.00 53.91 102 ILE A N 1
ATOM 788 C CA . ILE A 1 102 ? 22.269 -2.751 -2.663 1.00 53.91 102 ILE A CA 1
ATOM 789 C C . ILE A 1 102 ? 22.352 -4.087 -1.900 1.00 53.91 102 ILE A C 1
ATOM 791 O O . ILE A 1 102 ? 21.416 -4.416 -1.167 1.00 53.91 102 ILE A O 1
ATOM 795 N N . THR A 1 103 ? 23.448 -4.843 -2.051 1.00 47.97 103 THR A N 1
ATOM 796 C CA . THR A 1 103 ? 23.649 -6.180 -1.465 1.00 47.97 103 THR A CA 1
ATOM 797 C C . THR A 1 103 ? 24.432 -6.171 -0.151 1.00 47.97 103 THR A C 1
ATOM 799 O O . THR A 1 103 ? 24.524 -7.205 0.511 1.00 47.97 103 THR A O 1
ATOM 802 N N . SER A 1 104 ? 24.935 -5.012 0.292 1.00 51.84 104 SER A N 1
ATOM 803 C CA . SER A 1 104 ? 25.637 -4.893 1.573 1.00 51.84 104 SER A CA 1
ATOM 804 C C . SER A 1 104 ? 24.672 -5.070 2.754 1.00 51.84 104 SER A C 1
ATOM 806 O O . SER A 1 104 ? 24.053 -4.126 3.261 1.00 51.84 104 SER A O 1
ATOM 808 N N . SER A 1 105 ? 24.560 -6.322 3.201 1.00 45.38 105 SER A N 1
ATOM 809 C CA . SER A 1 105 ? 23.785 -6.820 4.349 1.00 45.38 105 SER A CA 1
ATOM 810 C C . SER A 1 105 ? 23.935 -5.983 5.625 1.00 45.38 105 SER A C 1
ATOM 812 O O . SER A 1 105 ? 22.992 -5.855 6.400 1.00 45.38 105 SER A O 1
ATOM 814 N N . LYS A 1 106 ? 25.078 -5.307 5.796 1.00 44.81 106 LYS A N 1
ATOM 815 C CA . LYS A 1 106 ? 25.419 -4.498 6.977 1.00 44.81 106 LYS A CA 1
ATOM 816 C C . LYS A 1 106 ? 24.494 -3.300 7.223 1.00 44.81 106 LYS A C 1
ATOM 818 O O . LYS A 1 106 ? 24.481 -2.760 8.331 1.00 44.81 106 LYS A O 1
ATOM 823 N N . THR A 1 107 ? 23.741 -2.860 6.217 1.00 52.75 107 THR A N 1
ATOM 824 C CA . THR A 1 107 ? 22.797 -1.739 6.365 1.00 52.75 107 THR A CA 1
ATOM 825 C C . THR A 1 107 ? 21.402 -2.217 6.778 1.00 52.75 107 THR A C 1
ATOM 827 O O . THR A 1 107 ? 20.691 -1.498 7.479 1.00 52.75 107 THR A O 1
ATOM 830 N N . TRP A 1 108 ? 21.020 -3.438 6.395 1.00 51.12 108 TRP A N 1
ATOM 831 C CA . TRP A 1 108 ? 19.670 -3.971 6.597 1.00 51.12 108 TRP A CA 1
ATOM 832 C C . TRP A 1 108 ? 19.425 -4.440 8.022 1.00 51.12 108 TRP A C 1
ATOM 834 O O . TRP A 1 108 ? 18.366 -4.130 8.559 1.00 51.12 108 TRP A O 1
ATOM 844 N N . ASP A 1 109 ? 20.425 -5.046 8.665 1.00 53.41 109 ASP A N 1
ATOM 845 C CA . ASP A 1 109 ? 20.349 -5.396 10.088 1.00 53.41 109 ASP A CA 1
ATOM 846 C C . ASP A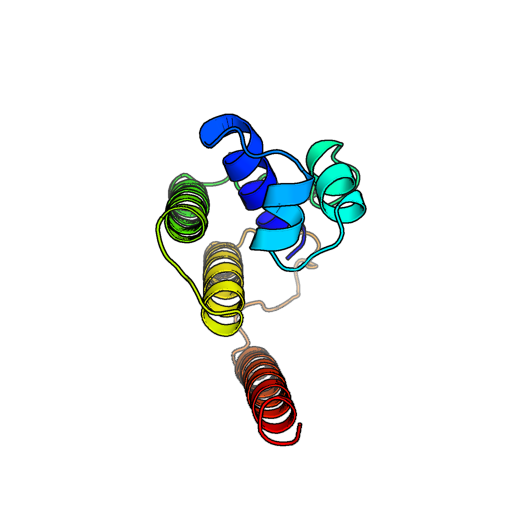 1 109 ? 20.108 -4.151 10.947 1.00 53.41 109 ASP A C 1
ATOM 848 O O . ASP A 1 109 ? 19.326 -4.180 11.889 1.00 53.41 109 ASP A O 1
ATOM 852 N N . LYS A 1 110 ? 20.710 -3.011 10.581 1.00 54.41 110 LYS A N 1
ATOM 853 C CA . LYS A 1 110 ? 20.477 -1.738 11.276 1.00 54.41 110 LYS A CA 1
ATOM 854 C C . LYS A 1 110 ? 19.087 -1.177 11.010 1.00 54.41 110 LYS A C 1
ATOM 856 O O . LYS A 1 110 ? 18.457 -0.702 11.943 1.00 54.41 110 LYS A O 1
ATOM 861 N N . VAL A 1 111 ? 18.605 -1.212 9.767 1.00 54.34 111 VAL A N 1
ATOM 862 C CA . VAL A 1 111 ? 17.254 -0.719 9.451 1.00 54.34 111 VAL A CA 1
ATOM 863 C C . VAL A 1 111 ? 16.197 -1.584 10.135 1.00 54.34 111 VAL A C 1
ATOM 865 O O . VAL A 1 111 ? 15.330 -1.022 10.788 1.00 54.34 111 VAL A O 1
ATOM 868 N N . LEU A 1 112 ? 16.294 -2.915 10.055 1.00 51.56 112 LEU A N 1
ATOM 869 C CA . LEU A 1 112 ? 15.381 -3.840 10.734 1.00 51.56 112 LEU A CA 1
ATOM 870 C C . LEU A 1 112 ? 15.430 -3.671 12.254 1.00 51.56 112 LEU A C 1
ATOM 872 O O . LEU A 1 112 ? 14.378 -3.567 12.873 1.00 51.56 112 LEU A O 1
ATOM 876 N N . LEU A 1 113 ? 16.622 -3.520 12.837 1.00 56.56 113 LEU A N 1
ATOM 877 C CA . LEU A 1 113 ? 16.775 -3.244 14.264 1.00 56.56 113 LEU A CA 1
ATOM 878 C C . LEU A 1 113 ? 16.138 -1.904 14.670 1.00 56.56 113 LEU A C 1
ATOM 880 O O . LEU A 1 113 ? 15.522 -1.809 15.726 1.00 56.56 113 LEU A O 1
ATOM 884 N N . GLU A 1 114 ? 16.254 -0.854 13.853 1.00 55.12 114 GLU A N 1
ATOM 885 C CA . GLU A 1 114 ? 15.558 0.413 14.116 1.00 55.12 114 GLU A CA 1
ATOM 886 C C . GLU A 1 114 ? 14.037 0.282 13.940 1.00 55.12 114 GLU A C 1
ATOM 888 O O . GLU A 1 114 ? 13.279 0.857 14.720 1.00 55.12 114 GLU A O 1
ATOM 893 N N . CYS A 1 115 ? 13.566 -0.514 12.978 1.00 49.00 115 CYS A N 1
ATOM 894 C CA . CYS A 1 115 ? 12.147 -0.834 12.823 1.00 49.00 115 CYS A CA 1
ATOM 895 C C . CYS A 1 115 ? 11.589 -1.589 14.040 1.00 49.00 115 CYS A C 1
ATOM 897 O O . CYS A 1 115 ? 10.523 -1.230 14.538 1.00 49.00 115 CYS A O 1
ATOM 899 N N . GLU A 1 116 ? 12.315 -2.588 14.545 1.00 52.72 116 GLU A N 1
ATOM 900 C CA . GLU A 1 116 ? 11.967 -3.351 15.750 1.00 52.72 116 GLU A CA 1
ATOM 901 C C . GLU A 1 116 ? 11.958 -2.461 16.996 1.00 52.72 116 GLU A C 1
ATOM 903 O O . GLU A 1 116 ? 11.005 -2.493 17.772 1.00 52.72 116 GLU A O 1
ATOM 908 N N . LYS A 1 117 ? 12.960 -1.588 17.157 1.00 57.88 117 LYS A N 1
ATOM 909 C CA . LYS A 1 117 ? 12.997 -0.607 18.253 1.00 57.88 117 LYS A CA 1
ATOM 910 C C . LYS A 1 117 ? 11.810 0.351 18.216 1.00 57.88 117 LYS A C 1
ATOM 912 O O . LYS A 1 117 ? 11.284 0.713 19.267 1.00 57.88 117 LYS A O 1
ATOM 917 N N . VAL A 1 118 ? 11.389 0.786 17.026 1.00 58.75 118 VAL A N 1
ATOM 918 C CA . VAL A 1 118 ? 10.202 1.639 16.864 1.00 58.75 118 VAL A CA 1
ATOM 919 C C . VAL A 1 118 ? 8.931 0.874 17.242 1.00 58.75 118 VAL A C 1
ATOM 921 O O . VAL A 1 118 ? 8.117 1.429 17.978 1.00 58.75 118 VAL A O 1
ATOM 924 N N . ALA A 1 119 ? 8.796 -0.389 16.821 1.00 47.56 119 ALA A N 1
ATOM 925 C CA . ALA A 1 119 ? 7.663 -1.250 17.169 1.00 47.56 119 ALA A CA 1
ATOM 926 C C . ALA A 1 119 ? 7.550 -1.494 18.689 1.00 47.56 119 ALA A C 1
ATOM 928 O O . ALA A 1 119 ? 6.483 -1.310 19.276 1.00 47.56 119 ALA A O 1
ATOM 929 N N . GLN A 1 120 ? 8.669 -1.783 19.357 1.00 50.88 120 GLN A N 1
ATOM 930 C CA . GLN A 1 120 ? 8.714 -1.987 20.811 1.00 50.88 120 GLN A CA 1
ATOM 931 C C . GLN A 1 120 ? 8.356 -0.713 21.595 1.00 50.88 120 GLN A C 1
ATOM 933 O O . GLN A 1 120 ? 7.721 -0.777 22.647 1.00 50.88 120 GLN A O 1
ATOM 938 N N . ARG A 1 121 ? 8.714 0.470 21.074 1.00 47.41 121 ARG A N 1
ATOM 939 C CA . ARG A 1 121 ? 8.372 1.765 21.690 1.00 47.41 121 ARG A CA 1
ATOM 940 C C . ARG A 1 121 ? 6.891 2.116 21.581 1.00 47.41 121 ARG A C 1
ATOM 942 O O . ARG A 1 121 ? 6.384 2.853 22.426 1.00 47.41 121 ARG A O 1
ATOM 949 N N . THR A 1 122 ? 6.215 1.658 20.529 1.00 47.81 122 THR A N 1
ATOM 950 C CA . THR A 1 122 ? 4.770 1.867 20.359 1.00 47.81 122 THR A CA 1
ATOM 951 C C . THR A 1 122 ? 3.951 0.978 21.291 1.00 47.81 122 THR A C 1
ATOM 953 O O . THR A 1 122 ? 2.942 1.440 21.815 1.00 47.81 122 THR A O 1
ATOM 956 N N . GLU A 1 123 ? 4.428 -0.229 21.601 1.00 43.62 123 GLU A N 1
ATOM 957 C CA . GLU A 1 123 ? 3.779 -1.133 22.562 1.00 43.62 123 GLU A CA 1
ATOM 958 C C . GLU A 1 123 ? 3.861 -0.608 24.003 1.00 43.62 123 GLU A C 1
ATOM 960 O O . GLU A 1 123 ? 2.886 -0.688 24.743 1.00 43.62 123 GLU A O 1
ATOM 965 N N . THR A 1 124 ? 4.970 0.030 24.402 1.00 45.97 124 THR A N 1
ATOM 966 C CA . THR A 1 124 ? 5.124 0.554 25.777 1.00 45.97 124 THR A CA 1
ATOM 967 C C . THR A 1 124 ? 4.237 1.764 26.087 1.00 45.97 124 THR A C 1
ATOM 969 O O . THR A 1 124 ? 4.024 2.076 27.255 1.00 45.97 124 THR A O 1
ATOM 972 N N . LYS A 1 125 ? 3.715 2.460 25.068 1.00 42.62 125 LYS A N 1
ATOM 973 C CA . LYS A 1 125 ? 2.799 3.598 25.255 1.00 42.62 125 LYS A CA 1
ATOM 974 C C . LYS A 1 125 ? 1.331 3.195 25.404 1.00 42.62 125 LYS A C 1
ATOM 976 O O . LYS A 1 125 ? 0.559 4.008 25.881 1.00 42.62 125 LYS A O 1
ATOM 981 N N . LEU A 1 126 ? 0.954 1.974 25.023 1.00 40.28 126 LEU A N 1
ATOM 982 C CA . LEU A 1 126 ? -0.431 1.487 25.108 1.00 40.28 126 LEU A CA 1
ATOM 983 C C . LEU A 1 126 ? -0.777 0.842 26.463 1.00 40.28 126 LEU A C 1
ATOM 985 O O . LEU A 1 126 ? -1.937 0.540 26.704 1.00 40.28 126 LEU A O 1
ATOM 989 N N . VAL A 1 127 ? 0.208 0.630 27.345 1.00 44.12 127 VAL A N 1
ATOM 990 C CA . VAL A 1 127 ? 0.025 0.012 28.679 1.00 44.12 127 VAL A CA 1
ATOM 991 C C . VAL A 1 127 ? 0.169 1.043 29.815 1.00 44.12 127 VAL A C 1
ATOM 993 O O . VAL A 1 127 ? 0.189 0.680 30.987 1.00 44.12 127 VAL A O 1
ATOM 996 N N . ALA A 1 128 ? 0.318 2.328 29.479 1.00 44.75 128 ALA A N 1
ATOM 997 C CA . ALA A 1 128 ? 0.577 3.407 30.436 1.00 44.75 128 ALA A CA 1
ATOM 998 C C . ALA A 1 128 ? -0.582 4.414 30.588 1.00 44.75 128 ALA A C 1
ATOM 1000 O O . ALA A 1 128 ? -0.402 5.393 31.311 1.00 44.75 128 ALA A O 1
ATOM 1001 N N . ASP A 1 129 ? -1.733 4.156 29.955 1.00 37.94 129 ASP A N 1
ATOM 1002 C CA . ASP A 1 129 ? -2.963 4.953 30.080 1.00 37.94 129 ASP A CA 1
ATOM 1003 C C . ASP A 1 129 ? -4.078 4.150 30.772 1.00 37.94 129 ASP A C 1
ATOM 1005 O O . ASP A 1 129 ? -4.299 2.979 30.379 1.00 37.94 129 ASP A O 1
#